Protein AF-A0A7R9ZC57-F1 (afdb_monomer_lite)

Organism: NCBI:txid2749911

Structure (mmCIF, N/CA/C/O backbone):
data_AF-A0A7R9ZC57-F1
#
_entry.id   AF-A0A7R9ZC57-F1
#
loop_
_atom_site.group_PDB
_atom_site.id
_atom_site.type_symbol
_atom_site.label_atom_id
_atom_site.label_alt_id
_atom_site.label_comp_id
_atom_site.label_asym_id
_atom_site.label_entity_id
_atom_site.label_seq_id
_atom_site.pdbx_PDB_ins_code
_atom_site.Cartn_x
_atom_site.Cartn_y
_atom_site.Cartn_z
_atom_site.occupancy
_atom_site.B_iso_or_equiv
_atom_site.auth_seq_id
_atom_site.auth_comp_id
_atom_site.auth_asym_id
_atom_site.auth_atom_id
_atom_site.pdbx_PDB_model_num
ATOM 1 N N . GLU A 1 1 ? 51.980 1.383 -32.611 1.00 45.81 1 GLU A N 1
ATOM 2 C CA . GLU A 1 1 ? 50.917 0.674 -33.340 1.00 45.81 1 GLU A CA 1
ATOM 3 C C . GLU A 1 1 ? 50.155 -0.140 -32.314 1.00 45.81 1 GLU A C 1
ATOM 5 O O . GLU A 1 1 ? 50.776 -0.994 -31.701 1.00 45.81 1 GLU A O 1
ATOM 10 N N . ASP A 1 2 ? 48.931 0.296 -32.008 1.00 47.62 2 ASP A N 1
ATOM 11 C CA . ASP A 1 2 ? 47.762 -0.470 -31.528 1.00 47.62 2 ASP A CA 1
ATOM 12 C C . ASP A 1 2 ? 46.814 0.511 -30.825 1.00 47.62 2 ASP A C 1
ATOM 14 O O . ASP A 1 2 ? 46.883 0.726 -29.618 1.00 47.62 2 ASP A O 1
ATOM 18 N N . GLU A 1 3 ? 45.969 1.180 -31.611 1.00 49.78 3 GLU A N 1
ATOM 19 C CA . GLU A 1 3 ? 44.974 2.137 -31.100 1.00 49.78 3 GLU A CA 1
ATOM 20 C C . GLU A 1 3 ? 43.598 1.976 -31.781 1.00 49.78 3 GLU A C 1
ATOM 22 O O . GLU A 1 3 ? 42.763 2.868 -31.700 1.00 49.78 3 GLU A O 1
ATOM 27 N N . SER A 1 4 ? 43.322 0.857 -32.467 1.00 51.72 4 SER A N 1
ATOM 28 C CA . SER A 1 4 ? 42.205 0.791 -33.427 1.00 51.72 4 SER A CA 1
ATOM 29 C C . SER A 1 4 ? 41.245 -0.391 -33.261 1.00 51.72 4 SER A C 1
ATOM 31 O O . SER A 1 4 ? 40.958 -1.065 -34.244 1.00 51.72 4 SER A O 1
ATOM 33 N N . ASP A 1 5 ? 40.718 -0.631 -32.059 1.00 52.62 5 ASP A N 1
ATOM 34 C CA . ASP A 1 5 ? 39.583 -1.569 -31.907 1.00 52.62 5 ASP A CA 1
ATOM 35 C C . ASP A 1 5 ? 38.521 -1.144 -30.874 1.00 52.62 5 ASP A C 1
ATOM 37 O O . ASP A 1 5 ? 37.444 -1.735 -30.796 1.00 52.62 5 ASP A O 1
ATOM 41 N N . SER A 1 6 ? 38.756 -0.074 -30.103 1.00 54.22 6 SER A N 1
ATOM 42 C CA . SER A 1 6 ? 37.786 0.411 -29.109 1.00 54.22 6 SER A CA 1
ATOM 43 C C . SER A 1 6 ? 36.648 1.254 -29.697 1.00 54.22 6 SER A C 1
ATOM 45 O O . SER A 1 6 ? 35.704 1.561 -28.971 1.00 54.22 6 SER A O 1
ATOM 47 N N . ASP A 1 7 ? 36.714 1.618 -30.984 1.00 57.72 7 ASP A N 1
ATOM 48 C CA . ASP A 1 7 ? 35.837 2.637 -31.578 1.00 57.72 7 ASP A CA 1
ATOM 49 C C . ASP A 1 7 ? 34.938 2.143 -32.724 1.00 57.72 7 ASP A C 1
ATOM 51 O O . ASP A 1 7 ? 34.316 2.940 -33.428 1.00 57.72 7 ASP A O 1
ATOM 55 N N . SER A 1 8 ? 34.836 0.823 -32.907 1.00 67.50 8 SER A N 1
ATOM 56 C CA . SER A 1 8 ? 33.897 0.239 -33.869 1.00 67.50 8 SER A CA 1
ATOM 57 C C . SER A 1 8 ? 32.436 0.517 -33.453 1.00 67.50 8 SER A C 1
ATOM 59 O O . SER A 1 8 ? 32.100 0.358 -32.273 1.00 67.50 8 SER A O 1
ATOM 61 N N . PRO A 1 9 ? 31.536 0.888 -34.389 1.00 67.12 9 PRO A N 1
ATOM 62 C CA . PRO A 1 9 ? 30.107 1.098 -34.118 1.00 67.12 9 PRO A CA 1
ATOM 63 C C . PRO A 1 9 ? 29.420 -0.086 -33.415 1.00 67.12 9 PRO A C 1
ATOM 65 O O . PRO A 1 9 ? 28.572 0.112 -32.544 1.00 67.12 9 PRO A O 1
ATOM 68 N N . ALA A 1 10 ? 29.842 -1.315 -33.728 1.00 70.62 10 ALA A N 1
ATOM 69 C CA . ALA A 1 10 ? 29.374 -2.537 -33.072 1.00 70.62 10 ALA A CA 1
ATOM 70 C C . ALA A 1 10 ? 29.720 -2.557 -31.571 1.00 70.62 10 ALA A C 1
ATOM 72 O O . ALA A 1 10 ? 28.852 -2.755 -30.718 1.00 70.62 10 ALA A O 1
ATOM 73 N N . THR A 1 11 ? 30.975 -2.242 -31.233 1.00 78.06 11 THR A N 1
ATOM 74 C CA . THR A 1 11 ? 31.466 -2.155 -29.850 1.00 78.06 11 THR A CA 1
ATOM 75 C C . THR A 1 11 ? 30.710 -1.085 -29.058 1.00 78.06 11 THR A C 1
ATOM 77 O O . THR A 1 11 ? 30.323 -1.319 -27.913 1.00 78.06 11 THR A O 1
ATOM 80 N N . ARG A 1 12 ? 30.434 0.074 -29.671 1.00 81.19 12 ARG A N 1
ATOM 81 C CA . ARG A 1 12 ? 29.668 1.165 -29.040 1.00 81.19 12 ARG A CA 1
ATOM 82 C C . ARG A 1 12 ? 28.210 0.774 -28.773 1.00 81.19 12 ARG A C 1
ATOM 84 O O . ARG A 1 12 ? 27.728 0.981 -27.660 1.00 81.19 12 ARG A O 1
ATOM 91 N N . SER A 1 13 ? 27.543 0.151 -29.745 1.00 83.81 13 SER A N 1
ATOM 92 C CA . SER A 1 13 ? 26.151 -0.313 -29.622 1.00 83.81 13 SER A CA 1
ATOM 93 C C . SER A 1 13 ? 25.995 -1.357 -28.517 1.00 83.81 13 SER A C 1
ATOM 95 O O . SER A 1 13 ? 25.065 -1.294 -27.713 1.00 83.81 13 SER A O 1
ATOM 97 N N . ARG A 1 14 ? 26.962 -2.276 -28.408 1.00 87.12 14 ARG A N 1
ATOM 98 C CA . ARG A 1 14 ? 27.021 -3.275 -27.335 1.00 87.12 14 ARG A CA 1
ATOM 99 C C . ARG A 1 14 ? 27.177 -2.637 -25.952 1.00 87.12 14 ARG A C 1
ATOM 101 O O . ARG A 1 14 ? 26.433 -2.973 -25.035 1.00 87.12 14 ARG A O 1
ATOM 108 N N . ILE A 1 15 ? 28.100 -1.682 -25.812 1.00 89.44 15 ILE A N 1
ATOM 109 C CA . ILE A 1 15 ? 28.322 -0.954 -24.551 1.00 89.44 15 ILE A CA 1
ATOM 110 C C . ILE A 1 15 ? 27.058 -0.191 -24.132 1.00 89.44 15 ILE A C 1
ATOM 112 O O . ILE A 1 15 ? 26.676 -0.231 -22.961 1.00 89.44 15 ILE A O 1
ATOM 116 N N . MET A 1 16 ? 26.396 0.487 -25.076 1.00 89.06 16 MET A N 1
ATOM 117 C CA . MET A 1 16 ? 25.142 1.200 -24.814 1.00 89.06 16 MET A CA 1
ATOM 118 C C . MET A 1 16 ? 24.025 0.248 -24.380 1.00 89.06 16 MET A C 1
ATOM 120 O O . MET A 1 16 ? 23.356 0.516 -23.381 1.00 89.06 16 MET A O 1
ATOM 124 N N . TYR A 1 17 ? 23.866 -0.879 -25.078 1.00 92.19 17 TYR A N 1
ATOM 125 C CA . TYR A 1 17 ? 22.909 -1.922 -24.714 1.00 92.19 17 TYR A CA 1
ATOM 126 C C . TYR A 1 17 ? 23.127 -2.413 -23.278 1.00 92.19 17 TYR A C 1
ATOM 128 O O . TYR A 1 17 ? 22.199 -2.385 -22.468 1.00 92.19 17 TYR A O 1
ATOM 136 N N . ASP A 1 18 ? 24.353 -2.819 -22.935 1.00 92.31 18 ASP A N 1
ATOM 137 C CA . ASP A 1 18 ? 24.666 -3.390 -21.621 1.00 92.31 18 ASP A CA 1
ATOM 138 C C . ASP A 1 18 ? 24.432 -2.369 -20.496 1.00 92.31 18 ASP A C 1
ATOM 140 O O . ASP A 1 18 ? 23.904 -2.705 -19.426 1.00 92.31 18 ASP A O 1
ATOM 144 N N . ALA A 1 19 ? 24.782 -1.102 -20.742 1.00 93.06 19 ALA A N 1
ATOM 145 C CA . ALA A 1 19 ? 24.564 -0.007 -19.804 1.00 93.06 19 ALA A CA 1
ATOM 146 C C . ALA A 1 19 ? 23.069 0.281 -19.589 1.00 93.06 19 ALA A C 1
ATOM 148 O O . ALA A 1 19 ? 22.629 0.422 -18.439 1.00 93.06 19 ALA A O 1
ATOM 149 N N . LEU A 1 20 ? 22.283 0.337 -20.667 1.00 92.69 20 LEU A N 1
ATOM 150 C CA . LEU A 1 20 ? 20.847 0.597 -20.602 1.00 92.69 20 LEU A CA 1
ATOM 151 C C . LEU A 1 20 ? 20.099 -0.578 -19.961 1.00 92.69 20 LEU A C 1
ATOM 153 O O . LEU A 1 20 ? 19.323 -0.362 -19.031 1.00 92.69 20 LEU A O 1
ATOM 157 N N . SER A 1 21 ? 20.414 -1.817 -20.350 1.00 94.56 21 SER A N 1
ATOM 158 C CA . SER A 1 21 ? 19.841 -3.035 -19.761 1.00 94.56 21 SER A CA 1
ATOM 159 C C . SER A 1 21 ? 20.104 -3.094 -18.258 1.00 94.56 21 SER A C 1
ATOM 161 O O . SER A 1 21 ? 19.181 -3.264 -17.462 1.00 94.56 21 SER A O 1
ATOM 163 N N . SER A 1 22 ? 21.355 -2.863 -17.843 1.00 95.12 22 SER A N 1
ATOM 164 C CA . SER A 1 22 ? 21.723 -2.844 -16.423 1.00 95.12 22 SER A CA 1
ATOM 165 C C . SER A 1 22 ? 20.996 -1.742 -15.647 1.00 95.12 22 SER A C 1
ATOM 167 O O . SER A 1 22 ? 20.682 -1.911 -14.466 1.00 95.12 22 SER A O 1
ATOM 169 N N . SER A 1 23 ? 20.745 -0.597 -16.284 1.00 95.31 23 SER A N 1
ATOM 170 C CA . SER A 1 23 ? 20.037 0.529 -15.670 1.00 95.31 23 SER A CA 1
ATOM 171 C C . SER A 1 23 ? 18.548 0.231 -15.498 1.00 95.31 23 SER A C 1
ATOM 173 O O . SER A 1 23 ? 18.011 0.449 -14.409 1.00 95.31 23 SER A O 1
ATOM 175 N N . ILE A 1 24 ? 17.909 -0.347 -16.520 1.00 94.75 24 ILE A N 1
ATOM 176 C CA . ILE A 1 24 ? 16.510 -0.790 -16.477 1.00 94.75 24 ILE A CA 1
ATOM 177 C C . ILE A 1 24 ? 16.323 -1.870 -15.404 1.00 94.75 24 ILE A C 1
ATOM 179 O O . ILE A 1 24 ? 15.430 -1.745 -14.569 1.00 94.75 24 ILE A O 1
ATOM 183 N N . ASP A 1 25 ? 17.202 -2.874 -15.334 1.00 96.12 25 ASP A N 1
ATOM 184 C CA . ASP A 1 25 ? 17.110 -3.944 -14.330 1.00 96.12 25 ASP A CA 1
ATOM 185 C C . ASP A 1 25 ? 17.226 -3.416 -12.890 1.00 96.12 25 ASP A C 1
ATOM 187 O O . ASP A 1 25 ? 16.497 -3.841 -11.984 1.00 96.12 25 ASP A O 1
ATOM 191 N N . ARG A 1 26 ? 18.118 -2.445 -12.656 1.00 97.00 26 ARG A N 1
ATOM 192 C CA . ARG A 1 26 ? 18.244 -1.779 -11.348 1.00 97.00 26 ARG A CA 1
ATOM 193 C C . ARG A 1 26 ? 16.993 -0.977 -11.006 1.00 97.00 26 ARG A C 1
ATOM 195 O O . ARG A 1 26 ? 16.540 -1.030 -9.858 1.00 97.00 26 ARG A O 1
ATOM 202 N N . ALA A 1 27 ? 16.440 -0.252 -11.978 1.00 95.88 27 ALA A N 1
ATOM 203 C CA . ALA A 1 27 ? 15.210 0.507 -11.804 1.00 95.88 27 ALA A CA 1
ATOM 204 C C . ALA A 1 27 ? 14.034 -0.426 -11.478 1.00 95.88 27 ALA A C 1
ATOM 206 O O . ALA A 1 27 ? 13.389 -0.234 -10.447 1.00 95.88 27 ALA A O 1
ATOM 207 N N . LEU A 1 28 ? 13.839 -1.498 -12.254 1.00 96.50 28 LEU A N 1
ATOM 208 C CA . LEU A 1 28 ? 12.827 -2.529 -12.003 1.00 96.50 28 LEU A CA 1
ATOM 209 C C . LEU A 1 28 ? 12.963 -3.123 -10.600 1.00 96.50 28 LEU A C 1
ATOM 211 O O . LEU A 1 28 ? 11.985 -3.171 -9.858 1.00 96.50 28 LEU A O 1
ATOM 215 N N . SER A 1 29 ? 14.176 -3.498 -10.178 1.00 97.12 29 SER A N 1
ATOM 216 C CA . SER A 1 29 ? 14.398 -4.037 -8.829 1.00 97.12 29 SER A CA 1
ATOM 217 C C . SER A 1 29 ? 14.022 -3.043 -7.724 1.00 97.12 29 SER A C 1
ATOM 219 O O . SER A 1 29 ? 13.471 -3.426 -6.689 1.00 97.12 29 SER A O 1
ATOM 221 N N . SER A 1 30 ? 14.330 -1.760 -7.917 1.00 96.69 30 SER A N 1
ATOM 222 C CA . SER A 1 30 ? 14.009 -0.701 -6.956 1.00 96.69 30 SER A CA 1
ATOM 223 C C . SER A 1 30 ? 12.499 -0.461 -6.862 1.00 96.69 30 SER A C 1
ATOM 225 O O . SER A 1 30 ? 11.931 -0.416 -5.765 1.00 96.69 30 SER A O 1
ATOM 227 N N . VAL A 1 31 ? 11.834 -0.365 -8.014 1.00 96.19 31 VAL A N 1
ATOM 228 C CA . VAL A 1 31 ? 10.397 -0.093 -8.115 1.00 96.19 31 VAL A CA 1
ATOM 229 C C . VAL A 1 31 ? 9.573 -1.303 -7.651 1.00 96.19 31 VAL A C 1
ATOM 231 O O . VAL A 1 31 ? 8.604 -1.117 -6.917 1.00 96.19 31 VAL A O 1
ATOM 234 N N . ASP A 1 32 ? 10.000 -2.538 -7.927 1.00 96.12 32 ASP A N 1
ATOM 235 C CA . ASP A 1 32 ? 9.375 -3.763 -7.400 1.00 96.12 32 ASP A CA 1
ATOM 236 C C . ASP A 1 32 ? 9.440 -3.829 -5.863 1.00 96.12 32 ASP A C 1
ATOM 238 O O . ASP A 1 32 ? 8.435 -4.093 -5.196 1.00 96.12 32 ASP A O 1
ATOM 242 N N . LYS A 1 33 ? 10.596 -3.509 -5.261 1.00 97.38 33 LYS A N 1
ATOM 243 C CA . LYS A 1 33 ? 10.721 -3.420 -3.793 1.00 97.38 33 LYS A CA 1
ATOM 244 C C . LYS A 1 33 ? 9.762 -2.383 -3.214 1.00 97.38 33 LYS A C 1
ATOM 246 O O . LYS A 1 33 ? 9.136 -2.637 -2.180 1.00 97.38 33 LYS A O 1
ATOM 251 N N . LYS A 1 34 ? 9.622 -1.235 -3.882 1.00 96.69 34 LYS A N 1
ATOM 252 C CA . LYS A 1 34 ? 8.673 -0.187 -3.494 1.00 96.69 34 LYS A CA 1
ATOM 253 C C . LYS A 1 34 ? 7.226 -0.677 -3.606 1.00 96.69 34 LYS A C 1
ATOM 255 O O . LYS A 1 34 ? 6.490 -0.543 -2.631 1.00 96.69 34 LYS A O 1
ATOM 260 N N . SER A 1 35 ? 6.844 -1.307 -4.720 1.00 96.88 35 SER A N 1
ATOM 261 C CA . SER A 1 35 ? 5.504 -1.883 -4.930 1.00 96.88 35 SER A CA 1
ATOM 262 C C . SER A 1 35 ? 5.168 -2.905 -3.838 1.00 96.88 35 SER A C 1
ATOM 264 O O . SER A 1 35 ? 4.142 -2.796 -3.166 1.00 96.88 35 SER A O 1
ATOM 266 N N . LYS A 1 36 ? 6.092 -3.826 -3.531 1.00 96.69 36 LYS A N 1
ATOM 267 C CA . LYS A 1 36 ? 5.943 -4.797 -2.430 1.00 96.69 36 LYS A CA 1
ATOM 268 C C . LYS A 1 36 ? 5.753 -4.130 -1.068 1.00 96.69 36 LYS A C 1
ATOM 270 O O . LYS A 1 36 ? 4.953 -4.610 -0.265 1.00 96.69 36 LYS A O 1
ATOM 275 N N . SER A 1 37 ? 6.470 -3.042 -0.788 1.00 95.50 37 SER A N 1
ATOM 276 C CA . SER A 1 37 ? 6.309 -2.289 0.461 1.00 95.50 37 SER A CA 1
ATOM 277 C C . SER A 1 37 ? 4.933 -1.624 0.554 1.00 95.50 37 SER A C 1
ATOM 279 O O . SER A 1 37 ? 4.263 -1.768 1.575 1.00 95.50 37 SER A O 1
ATOM 281 N N . LEU A 1 38 ? 4.486 -0.956 -0.514 1.00 94.69 38 LEU A N 1
ATOM 282 C CA . LEU A 1 38 ? 3.180 -0.288 -0.574 1.00 94.69 38 LEU A CA 1
ATOM 283 C C . LEU A 1 38 ? 2.027 -1.296 -0.457 1.00 94.69 38 LEU A C 1
ATOM 285 O O . LEU A 1 38 ? 1.094 -1.084 0.313 1.00 94.69 38 LEU A O 1
ATOM 289 N N . ARG A 1 39 ? 2.126 -2.450 -1.130 1.00 94.00 39 ARG A N 1
ATOM 290 C CA . ARG A 1 39 ? 1.136 -3.535 -1.014 1.00 94.00 39 ARG A CA 1
ATOM 291 C C . ARG A 1 39 ? 1.033 -4.074 0.414 1.00 94.00 39 ARG A C 1
ATOM 293 O O . ARG A 1 39 ? -0.068 -4.316 0.893 1.00 94.00 39 ARG A O 1
ATOM 300 N N . ARG A 1 40 ? 2.155 -4.211 1.134 1.00 91.62 40 ARG A N 1
ATOM 301 C CA . ARG A 1 40 ? 2.143 -4.589 2.563 1.00 91.62 40 ARG A CA 1
ATOM 302 C C . ARG A 1 40 ? 1.493 -3.524 3.443 1.00 91.62 40 ARG A C 1
ATOM 304 O O . ARG A 1 40 ? 0.870 -3.864 4.444 1.00 91.62 40 ARG A O 1
ATOM 311 N N . GLU A 1 41 ? 1.667 -2.251 3.112 1.00 88.88 41 GLU A N 1
ATOM 312 C CA . GLU A 1 41 ? 1.024 -1.153 3.833 1.00 88.88 41 GLU A CA 1
ATOM 313 C C . GLU A 1 41 ? -0.495 -1.142 3.605 1.00 88.88 41 GLU A C 1
ATOM 315 O O . GLU A 1 41 ? -1.246 -1.001 4.569 1.00 88.88 41 GLU A O 1
ATOM 320 N N . LEU A 1 42 ? -0.953 -1.418 2.379 1.00 87.88 42 LEU A N 1
ATOM 321 C CA . LEU A 1 42 ? -2.377 -1.613 2.086 1.00 87.88 42 LEU A CA 1
ATOM 322 C C . LEU A 1 42 ? -2.960 -2.862 2.742 1.00 87.88 42 LEU A C 1
ATOM 324 O O . LEU A 1 42 ? -4.092 -2.827 3.214 1.00 87.88 42 LEU A O 1
ATOM 328 N N . GLU A 1 43 ? -2.193 -3.944 2.852 1.00 86.56 43 GLU A N 1
ATOM 329 C CA . GLU A 1 43 ? -2.652 -5.138 3.566 1.00 86.56 43 GLU A CA 1
ATOM 330 C C . GLU A 1 43 ? -2.945 -4.830 5.039 1.00 86.56 43 GLU A C 1
ATOM 332 O O . GLU A 1 43 ? -3.962 -5.258 5.577 1.00 86.56 43 GLU A O 1
ATOM 337 N N . LYS A 1 44 ? -2.110 -4.005 5.685 1.00 80.69 44 LYS A N 1
ATOM 338 C CA . LYS A 1 44 ? -2.383 -3.527 7.051 1.00 80.69 44 LYS A CA 1
ATOM 339 C C . LYS A 1 44 ? -3.673 -2.710 7.124 1.00 80.69 44 LYS A C 1
ATOM 341 O O . LYS A 1 44 ? -4.334 -2.730 8.158 1.00 80.69 44 LYS A O 1
ATOM 346 N N . ALA A 1 45 ? -4.045 -2.032 6.037 1.00 77.69 45 ALA A N 1
ATOM 347 C CA . ALA A 1 45 ? -5.302 -1.304 5.945 1.00 77.69 45 ALA A CA 1
ATOM 348 C C . ALA A 1 45 ? -6.534 -2.219 5.860 1.00 77.69 45 ALA A C 1
ATOM 350 O O . ALA A 1 45 ? -7.626 -1.766 6.184 1.00 77.69 45 ALA A O 1
ATOM 351 N N . LYS A 1 46 ? -6.393 -3.513 5.535 1.00 71.94 46 LYS A N 1
ATOM 352 C CA . LYS A 1 46 ? -7.517 -4.467 5.591 1.00 71.94 46 LYS A CA 1
ATOM 353 C C . LYS A 1 46 ? -7.990 -4.758 7.019 1.00 71.94 46 LYS A C 1
ATOM 355 O O . LYS A 1 46 ? -9.152 -5.087 7.219 1.00 71.94 46 LYS A O 1
ATOM 360 N N . GLY A 1 47 ? -7.145 -4.534 8.031 1.00 80.62 47 GLY A N 1
ATOM 361 C CA . GLY A 1 47 ? -7.549 -4.571 9.445 1.00 80.62 47 GLY A CA 1
ATOM 362 C C . GLY A 1 47 ? -8.462 -3.410 9.873 1.00 80.62 47 GLY A C 1
ATOM 363 O O . GLY A 1 47 ? -8.903 -3.363 11.025 1.00 80.62 47 GLY A O 1
ATOM 364 N N . LEU A 1 48 ? -8.746 -2.464 8.969 1.00 86.25 48 LEU A N 1
ATOM 365 C CA . LEU A 1 48 ? -9.618 -1.320 9.217 1.00 86.25 48 LEU A CA 1
ATOM 366 C C . LEU A 1 48 ? -11.031 -1.749 9.609 1.00 86.25 48 LEU A C 1
ATOM 368 O O . LEU A 1 48 ? -11.578 -1.197 10.560 1.00 86.25 48 LEU A O 1
ATOM 372 N N . GLU A 1 49 ? -11.608 -2.714 8.894 1.00 85.81 49 GLU A N 1
ATOM 373 C CA . GLU A 1 49 ? -12.978 -3.174 9.131 1.00 85.81 49 GLU A CA 1
ATOM 374 C C . GLU A 1 49 ? -13.110 -3.795 10.522 1.00 85.81 49 GLU A C 1
ATOM 376 O O . GLU A 1 49 ? -13.958 -3.372 11.297 1.00 85.81 49 GLU A O 1
ATOM 381 N N . ALA A 1 50 ? -12.170 -4.663 10.908 1.00 88.75 50 ALA A 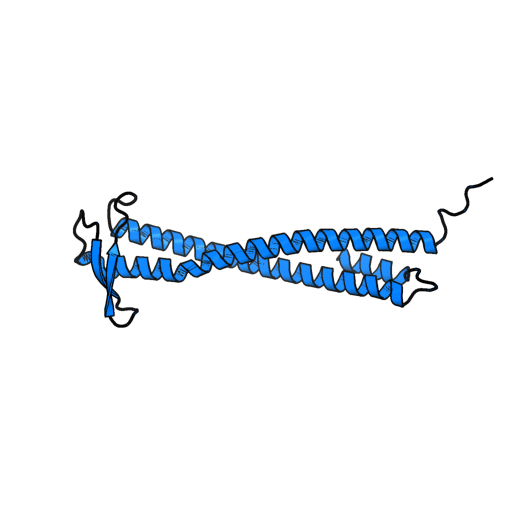N 1
ATOM 382 C CA . ALA A 1 50 ? -12.110 -5.218 12.260 1.00 88.75 50 ALA A CA 1
ATOM 383 C C . ALA A 1 50 ? -11.927 -4.134 13.343 1.00 88.75 50 ALA A C 1
ATOM 385 O O . ALA A 1 50 ? -12.537 -4.199 14.409 1.00 88.75 50 ALA A O 1
ATOM 386 N N . THR A 1 51 ? -11.113 -3.106 13.071 1.00 92.00 51 THR A N 1
ATOM 387 C CA . THR A 1 51 ? -10.915 -1.976 13.998 1.00 92.00 51 THR A CA 1
ATOM 388 C C . THR A 1 51 ? -12.203 -1.163 14.172 1.00 92.00 51 THR A C 1
ATOM 390 O O . THR A 1 51 ? -12.533 -0.764 15.288 1.00 92.00 51 THR A O 1
ATOM 393 N N . MET A 1 52 ? -12.936 -0.930 13.079 1.00 92.25 52 MET A N 1
ATOM 394 C CA . MET A 1 52 ? -14.222 -0.229 13.080 1.00 92.25 52 MET A CA 1
ATOM 395 C C . MET A 1 52 ? -15.311 -1.047 13.776 1.00 92.25 52 MET A C 1
ATOM 397 O O . MET A 1 52 ? -15.984 -0.511 14.651 1.00 92.25 52 MET A O 1
ATOM 401 N N . ALA A 1 53 ? -15.432 -2.335 13.448 1.00 91.00 53 ALA A N 1
ATOM 402 C CA . ALA A 1 53 ? -16.374 -3.257 14.076 1.00 91.00 53 ALA A CA 1
ATOM 403 C C . ALA A 1 53 ? -16.160 -3.304 15.594 1.00 91.00 53 ALA A C 1
ATOM 405 O O . ALA A 1 53 ? -17.102 -3.142 16.364 1.00 91.00 53 ALA A O 1
ATOM 406 N N . ARG A 1 54 ? -14.901 -3.386 16.048 1.00 93.38 54 ARG A N 1
ATOM 407 C CA . ARG A 1 54 ? -14.573 -3.323 17.478 1.00 93.38 54 ARG A CA 1
ATOM 408 C C . ARG A 1 54 ? -14.997 -2.003 18.123 1.00 93.38 54 ARG A C 1
ATOM 410 O O . ARG A 1 54 ? -15.560 -2.013 19.214 1.00 93.38 54 ARG A O 1
ATOM 417 N N . ALA A 1 55 ? -14.729 -0.869 17.475 1.00 95.38 55 ALA A N 1
ATOM 418 C CA . ALA A 1 55 ? -15.135 0.437 17.993 1.00 95.38 55 ALA A CA 1
ATOM 419 C C . ALA A 1 55 ? -16.668 0.548 18.104 1.00 95.38 55 ALA A C 1
ATOM 421 O O . ALA A 1 55 ? -17.183 0.981 19.135 1.00 95.38 55 ALA A O 1
ATOM 422 N N . ASN A 1 56 ? -17.395 0.091 17.080 1.00 94.50 56 ASN A N 1
ATOM 423 C CA . ASN A 1 56 ? -18.858 0.039 17.064 1.00 94.50 56 ASN A CA 1
ATOM 424 C C . ASN A 1 56 ? -19.415 -0.878 18.161 1.00 94.50 56 ASN A C 1
ATOM 426 O O . ASN A 1 56 ? -20.371 -0.511 18.847 1.00 94.50 56 ASN A O 1
ATOM 430 N N . LEU A 1 57 ? -18.803 -2.044 18.369 1.00 94.44 57 LEU A N 1
ATOM 431 C CA . LEU A 1 57 ? -19.195 -2.995 19.405 1.00 94.44 57 LEU A CA 1
ATOM 432 C C . LEU A 1 57 ? -19.082 -2.387 20.808 1.00 94.44 57 LEU A C 1
ATOM 434 O O . LEU A 1 57 ? -19.984 -2.548 21.630 1.00 94.44 57 LEU A O 1
ATOM 438 N N . ILE A 1 58 ? -18.000 -1.647 21.073 1.00 95.25 58 ILE A N 1
ATOM 439 C CA . ILE A 1 58 ? -17.830 -0.933 22.341 1.00 95.25 58 ILE A CA 1
ATOM 440 C C . ILE A 1 58 ? -18.924 0.127 22.491 1.00 95.25 58 ILE A C 1
ATOM 442 O O . ILE A 1 58 ? -19.627 0.131 23.500 1.00 95.25 58 ILE A O 1
ATOM 446 N N . VAL A 1 59 ? -19.104 0.993 21.484 1.00 95.50 59 VAL A N 1
ATOM 447 C CA . VAL A 1 59 ? -20.070 2.104 21.539 1.00 95.50 59 VAL A CA 1
ATOM 448 C C . VAL A 1 59 ? -21.503 1.617 21.731 1.00 95.50 59 VAL A C 1
ATOM 450 O O . VAL A 1 59 ? -22.221 2.145 22.581 1.00 95.50 59 VAL A O 1
ATOM 453 N N . SER A 1 60 ? -21.911 0.588 20.990 1.00 93.88 60 SER A N 1
ATOM 454 C CA . SER A 1 60 ? -23.255 0.005 21.085 1.00 93.88 60 SER A CA 1
ATOM 455 C C . SER A 1 60 ? -23.552 -0.593 22.462 1.00 93.88 60 SER A C 1
ATOM 457 O O . SER A 1 60 ? -24.712 -0.642 22.857 1.00 93.88 60 SER A O 1
ATOM 459 N N . ASN A 1 61 ? -22.524 -0.970 23.229 1.00 94.75 61 ASN A N 1
ATOM 460 C CA . ASN A 1 61 ? -22.659 -1.564 24.557 1.00 94.75 61 ASN A CA 1
ATOM 461 C C . ASN A 1 61 ? -22.249 -0.628 25.710 1.00 94.75 61 ASN A C 1
ATOM 463 O O . ASN A 1 61 ? -22.268 -1.058 26.864 1.00 94.75 61 ASN A O 1
ATOM 467 N N . LEU A 1 62 ? -21.935 0.651 25.455 1.00 94.19 62 LEU A N 1
ATOM 468 C CA . LEU A 1 62 ? -21.464 1.597 26.485 1.00 94.19 62 LEU A CA 1
ATOM 469 C C . LEU A 1 62 ? -22.387 1.690 27.704 1.00 94.19 62 LEU A C 1
ATOM 471 O O . LEU A 1 62 ? -21.911 1.766 28.833 1.00 94.19 62 LEU A O 1
ATOM 475 N N . TYR A 1 63 ? -23.704 1.629 27.496 1.00 93.06 63 TYR A N 1
ATOM 476 C CA . TYR A 1 63 ? -24.698 1.688 28.573 1.00 93.06 63 TYR A CA 1
ATOM 477 C C . TYR A 1 63 ? -24.602 0.518 29.570 1.00 93.06 63 TYR A C 1
ATOM 479 O O . TYR A 1 63 ? -25.131 0.610 30.677 1.00 93.06 63 TYR A O 1
ATOM 487 N N . ARG A 1 64 ? -23.928 -0.575 29.187 1.00 92.75 64 ARG A N 1
ATOM 488 C CA . ARG A 1 64 ? -23.692 -1.776 30.001 1.00 92.75 64 ARG A CA 1
ATOM 489 C C . ARG A 1 64 ? -22.268 -1.853 30.559 1.00 92.75 64 ARG A C 1
ATOM 491 O O . ARG A 1 64 ? -21.988 -2.787 31.300 1.00 92.75 64 ARG A O 1
ATOM 498 N N . LEU A 1 65 ? -21.382 -0.911 30.214 1.00 92.44 65 LEU A N 1
ATOM 499 C CA . LEU A 1 65 ? -19.961 -0.900 30.587 1.00 92.44 65 LEU A CA 1
ATOM 500 C C . LEU A 1 65 ? -19.692 0.121 31.709 1.00 92.44 65 LEU A C 1
ATOM 502 O O . LEU A 1 65 ? -19.220 1.228 31.433 1.00 92.44 65 LEU A O 1
ATOM 506 N N . PRO A 1 66 ? -19.978 -0.200 32.987 1.00 89.94 66 PRO A N 1
ATOM 507 C CA . PRO A 1 66 ? -19.644 0.688 34.093 1.00 89.94 66 PRO A CA 1
ATOM 508 C C . PRO A 1 66 ? -18.119 0.877 34.230 1.00 89.94 66 PRO A C 1
ATOM 510 O O . PRO A 1 66 ? -17.340 0.029 33.773 1.00 89.94 66 PRO A O 1
ATOM 513 N N . PRO A 1 67 ? -17.665 1.956 34.897 1.00 89.19 67 PRO A N 1
ATOM 514 C CA . PRO A 1 67 ? -16.247 2.178 35.169 1.00 89.19 67 PRO A CA 1
ATOM 515 C C . PRO A 1 67 ? -15.590 0.973 35.855 1.00 89.19 67 PRO A C 1
ATOM 517 O O . PRO A 1 67 ? -16.156 0.396 36.782 1.00 89.19 67 PRO A O 1
ATOM 520 N N . GLY A 1 68 ? -14.389 0.604 35.405 1.00 88.50 68 GLY A N 1
ATOM 521 C CA . GLY A 1 68 ? -13.648 -0.554 35.920 1.00 88.50 68 GLY A CA 1
ATOM 522 C C . GLY A 1 68 ? -14.002 -1.894 35.264 1.00 88.50 68 GLY A C 1
ATOM 523 O O . GLY A 1 68 ? -13.413 -2.912 35.621 1.00 88.50 68 GLY A O 1
ATOM 524 N N . THR A 1 69 ? -14.921 -1.917 34.294 1.00 92.88 69 THR A N 1
ATOM 525 C CA . THR A 1 69 ? -15.157 -3.113 33.474 1.00 92.88 69 THR A CA 1
ATOM 526 C C . THR A 1 69 ? -13.911 -3.426 32.652 1.00 92.88 69 THR A C 1
ATOM 528 O O . THR A 1 69 ? -13.458 -2.591 31.878 1.00 92.88 69 THR A O 1
ATOM 531 N N . SER A 1 70 ? -13.371 -4.633 32.802 1.00 93.56 70 SER A N 1
ATOM 532 C CA . SER A 1 70 ? -12.282 -5.148 31.962 1.00 93.56 70 SER A CA 1
ATOM 533 C C . SER A 1 70 ? -12.782 -6.109 30.887 1.00 93.56 70 SER A C 1
ATOM 535 O O . SER A 1 70 ? -12.139 -6.276 29.853 1.00 93.56 70 SER A O 1
ATOM 537 N N . LYS A 1 71 ? -13.944 -6.734 31.110 1.00 95.06 71 LYS A N 1
ATOM 538 C CA . LYS A 1 71 ? -14.577 -7.643 30.157 1.00 95.06 71 LYS A CA 1
ATOM 539 C C . LYS A 1 71 ? -16.082 -7.774 30.363 1.00 95.06 71 LYS A C 1
ATOM 541 O O . LYS A 1 71 ? -16.558 -7.675 31.493 1.00 95.06 71 LYS A O 1
ATOM 546 N N . MET A 1 72 ? -16.813 -8.044 29.286 1.00 94.31 72 MET A N 1
ATOM 547 C CA . MET A 1 72 ? -18.254 -8.297 29.310 1.00 94.31 72 MET A CA 1
ATOM 548 C C . MET A 1 72 ? -18.684 -9.159 28.121 1.00 94.31 72 MET A C 1
ATOM 550 O O . MET A 1 72 ? -18.176 -8.984 27.021 1.00 94.31 72 MET A O 1
ATOM 554 N N . VAL A 1 73 ? -19.652 -10.054 28.324 1.00 95.31 73 VAL A N 1
ATOM 555 C CA . VAL A 1 73 ? -20.314 -10.751 27.211 1.00 95.31 73 VAL A CA 1
ATOM 556 C C . VAL A 1 73 ? -21.350 -9.816 26.589 1.00 95.31 73 VAL A C 1
ATOM 558 O O . VAL A 1 73 ? -22.229 -9.296 27.287 1.00 95.31 73 VAL A O 1
ATOM 561 N N . VAL A 1 74 ? -21.218 -9.581 25.287 1.00 93.12 74 VAL A N 1
ATOM 562 C CA . VAL A 1 74 ? -22.077 -8.696 24.496 1.00 93.12 74 VAL A CA 1
ATOM 563 C C . VAL A 1 74 ? -22.584 -9.422 23.259 1.00 93.12 74 VAL A C 1
ATOM 565 O O . VAL A 1 74 ? -21.960 -10.368 22.791 1.00 93.12 74 VAL A O 1
ATOM 568 N N . GLU A 1 75 ? -23.710 -8.965 22.732 1.00 90.75 75 GLU A N 1
ATOM 569 C CA . GLU A 1 75 ? -24.251 -9.459 21.468 1.00 90.75 75 GLU A CA 1
ATOM 570 C C . GLU A 1 75 ? -23.640 -8.655 20.319 1.00 90.75 75 GLU A C 1
ATOM 572 O O . GLU A 1 75 ? -23.636 -7.418 20.347 1.00 90.75 75 GLU A O 1
ATOM 577 N N . ASP A 1 76 ? -23.128 -9.356 19.311 1.00 86.94 76 ASP A N 1
ATOM 578 C CA . ASP A 1 76 ? -22.689 -8.752 18.061 1.00 86.94 76 ASP A CA 1
ATOM 579 C C . ASP A 1 76 ? -23.870 -8.622 17.092 1.00 86.94 76 ASP A C 1
ATOM 581 O O . ASP A 1 76 ? -24.229 -9.547 16.361 1.00 86.94 76 ASP A O 1
ATOM 585 N N . TRP A 1 77 ? -24.490 -7.445 17.098 1.00 81.38 77 TRP A N 1
ATOM 586 C CA . TRP A 1 77 ? -25.636 -7.127 16.245 1.00 81.38 77 TRP A CA 1
ATOM 587 C C . TRP A 1 77 ? -25.293 -7.123 14.750 1.00 81.38 77 TRP A C 1
ATOM 589 O O . TRP A 1 77 ? -26.204 -7.232 13.931 1.00 81.38 77 TRP A O 1
ATOM 599 N N . GLU A 1 78 ? -24.012 -6.997 14.385 1.00 79.50 78 GLU A N 1
ATOM 600 C CA . GLU A 1 78 ? -23.568 -7.055 12.989 1.00 79.50 78 GLU A CA 1
ATOM 601 C C . GLU A 1 78 ? -23.312 -8.500 12.521 1.00 79.50 78 GLU A C 1
ATOM 603 O O . GLU A 1 78 ? -23.327 -8.753 11.317 1.00 79.50 78 GLU A O 1
ATOM 608 N N . ASN A 1 79 ? -23.156 -9.457 13.445 1.00 82.25 79 ASN A N 1
ATOM 609 C CA . ASN A 1 79 ? -22.878 -10.869 13.158 1.00 82.25 79 ASN A CA 1
ATOM 610 C C . ASN A 1 79 ? -23.917 -11.799 13.808 1.00 82.25 79 ASN A C 1
ATOM 612 O O . ASN A 1 79 ? -23.600 -12.565 14.716 1.00 82.25 79 ASN A O 1
ATOM 616 N N . ASP A 1 80 ? -25.170 -11.732 13.346 1.00 86.19 80 ASP A N 1
ATOM 617 C CA . ASP A 1 80 ? -26.265 -12.644 13.731 1.00 86.19 80 ASP A CA 1
ATOM 618 C C . ASP A 1 80 ? -26.529 -12.754 15.251 1.00 86.19 80 ASP A C 1
ATOM 620 O O . ASP A 1 80 ? -26.994 -13.786 15.738 1.00 86.19 80 ASP A O 1
ATOM 624 N N . MET A 1 81 ? -26.263 -11.684 16.014 1.00 83.81 81 MET A N 1
ATOM 625 C CA . MET A 1 81 ? -26.410 -11.637 17.480 1.00 83.81 81 MET A CA 1
ATOM 626 C C . MET A 1 81 ? -25.568 -12.689 18.213 1.00 83.81 81 MET A C 1
ATOM 628 O O . MET A 1 81 ? -25.939 -13.157 19.290 1.00 83.81 81 MET A O 1
ATOM 632 N N . VAL A 1 82 ? -24.424 -13.077 17.647 1.00 89.88 82 VAL A N 1
ATOM 633 C CA . VAL A 1 82 ? -23.501 -13.989 18.324 1.00 89.88 82 VAL A CA 1
ATOM 634 C C . VAL A 1 82 ? -22.992 -13.337 19.612 1.00 89.88 82 VAL A C 1
ATOM 636 O O . VAL A 1 82 ? -22.547 -12.189 19.616 1.00 89.88 82 VAL A O 1
ATOM 639 N N . GLU A 1 83 ? -23.051 -14.081 20.717 1.00 91.56 83 GLU A N 1
ATOM 640 C CA . GLU A 1 83 ? -22.446 -13.657 21.976 1.00 91.56 83 GLU A CA 1
ATOM 641 C C . GLU A 1 83 ? -20.920 -13.712 21.871 1.00 91.56 83 GLU A C 1
ATOM 643 O O . GLU A 1 83 ? -20.330 -14.759 21.590 1.00 91.56 83 GLU A O 1
ATOM 648 N N . ILE A 1 84 ? -20.272 -12.581 22.139 1.00 92.88 84 ILE A N 1
ATOM 649 C CA . ILE A 1 84 ? -18.818 -12.445 22.123 1.00 92.88 84 ILE A CA 1
ATOM 650 C C . ILE A 1 84 ? -18.318 -11.834 23.433 1.00 92.88 84 ILE A C 1
ATOM 652 O O . ILE A 1 84 ? -18.961 -10.970 24.033 1.00 92.88 84 ILE A O 1
ATOM 656 N N . GLU A 1 85 ? -17.151 -12.284 23.903 1.00 94.94 85 GLU A N 1
ATOM 657 C CA . GLU A 1 85 ? -16.484 -11.676 25.059 1.00 94.94 85 GLU A CA 1
ATOM 658 C C . GLU A 1 85 ? -15.770 -10.394 24.603 1.00 94.94 85 GLU A C 1
ATOM 660 O O . GLU A 1 85 ? -14.720 -10.431 23.960 1.00 94.94 85 GLU A O 1
ATOM 665 N N . LEU A 1 86 ? -16.345 -9.239 24.937 1.00 94.44 86 LEU A N 1
ATOM 666 C CA . LEU A 1 86 ? -15.716 -7.940 24.747 1.00 94.44 86 LEU A CA 1
ATOM 667 C C . LEU A 1 86 ? -14.708 -7.704 25.872 1.00 94.44 86 LEU A C 1
ATOM 669 O O . LEU A 1 86 ? -15.097 -7.460 27.013 1.00 94.44 86 LEU A O 1
ATOM 673 N N . VAL A 1 87 ? -13.420 -7.743 25.537 1.00 95.94 87 VAL A N 1
ATOM 674 C CA . VAL A 1 87 ? -12.312 -7.397 26.440 1.00 95.94 87 VAL A CA 1
ATOM 675 C C . VAL A 1 87 ? -11.841 -5.968 26.153 1.00 95.94 87 VAL A C 1
ATOM 677 O O . VAL A 1 87 ? -11.529 -5.624 25.005 1.00 95.94 87 VAL A O 1
ATOM 680 N N . LEU A 1 88 ? -11.805 -5.144 27.202 1.00 95.69 88 LEU A N 1
ATOM 681 C CA . LEU A 1 88 ? -11.369 -3.747 27.162 1.00 95.69 88 LEU A CA 1
ATOM 682 C C . LEU A 1 88 ? -9.889 -3.632 27.540 1.00 95.69 88 LEU A C 1
ATOM 684 O O . LEU A 1 88 ? -9.408 -4.341 28.425 1.00 95.69 88 LEU A O 1
ATOM 688 N N . ASP A 1 89 ? -9.173 -2.716 26.893 1.00 94.31 89 ASP A N 1
ATOM 689 C CA . ASP A 1 89 ? -7.757 -2.449 27.170 1.00 94.31 89 ASP A CA 1
ATOM 690 C C . ASP A 1 89 ? -7.626 -1.407 28.292 1.00 94.31 89 ASP A C 1
ATOM 692 O O . ASP A 1 89 ? -7.373 -0.219 28.075 1.00 94.31 89 ASP A O 1
ATOM 696 N N . THR A 1 90 ? -7.835 -1.871 29.525 1.00 93.12 90 THR A N 1
ATOM 697 C CA . THR A 1 90 ? -7.790 -1.031 30.731 1.00 93.12 90 THR A CA 1
ATOM 698 C C . THR A 1 90 ? -6.373 -0.638 31.156 1.00 93.12 90 THR A C 1
ATOM 700 O O . THR A 1 90 ? -6.220 0.168 32.069 1.00 93.12 90 THR A O 1
ATOM 703 N N . GLU A 1 91 ? -5.330 -1.217 30.549 1.00 93.44 91 GLU A N 1
ATOM 704 C CA . GLU A 1 91 ? -3.940 -0.797 30.786 1.00 93.44 91 GLU A CA 1
ATOM 705 C C . GLU A 1 91 ? -3.620 0.491 30.026 1.00 93.44 91 GLU A C 1
ATOM 707 O O . GLU A 1 91 ? -2.852 1.331 30.500 1.00 93.44 91 GLU A O 1
ATOM 712 N N . LYS A 1 92 ? -4.218 0.648 28.842 1.00 94.88 92 LYS A N 1
ATOM 713 C CA . LYS A 1 92 ? -3.956 1.768 27.943 1.00 94.88 92 LYS A CA 1
ATOM 714 C C . LYS A 1 92 ? -4.997 2.880 28.018 1.00 94.88 92 LYS A C 1
ATOM 716 O O . LYS A 1 92 ? -4.646 4.035 27.777 1.00 94.88 92 LYS A O 1
ATOM 721 N N . TYR A 1 93 ? -6.253 2.550 28.312 1.00 94.75 93 TYR A N 1
ATOM 722 C CA . TYR A 1 93 ? -7.368 3.497 28.297 1.00 94.75 93 TYR A CA 1
ATOM 723 C C . TYR A 1 93 ? -8.060 3.572 29.656 1.00 94.75 93 TYR A C 1
ATOM 725 O O . TYR A 1 93 ? -8.244 2.569 30.342 1.00 94.75 93 TYR A O 1
ATOM 733 N N . ASN A 1 94 ? -8.509 4.772 30.026 1.00 92.50 94 ASN A N 1
ATOM 734 C CA . ASN A 1 94 ? -9.195 5.006 31.298 1.00 92.50 94 ASN A CA 1
ATOM 735 C C . ASN A 1 94 ? -10.695 4.683 31.219 1.00 92.50 94 ASN A C 1
ATOM 737 O O . ASN A 1 94 ? -11.373 4.612 32.245 1.00 92.50 94 ASN A O 1
ATOM 741 N N . SER A 1 95 ? -11.241 4.534 30.008 1.00 94.69 95 SER A N 1
ATOM 742 C CA . SER A 1 95 ? -12.649 4.205 29.787 1.00 94.69 95 SER A CA 1
ATOM 743 C C . SER A 1 95 ? -12.879 3.499 28.451 1.00 94.69 95 SER A C 1
ATOM 745 O O . SER A 1 95 ? -12.124 3.683 27.497 1.00 94.69 95 SER A O 1
ATOM 747 N N . ALA A 1 96 ? -13.987 2.759 28.364 1.00 95.81 96 ALA A N 1
ATOM 748 C CA . ALA A 1 96 ? -14.453 2.151 27.119 1.00 95.81 96 ALA A CA 1
ATOM 749 C C . ALA A 1 96 ? -14.700 3.197 26.013 1.00 95.81 96 ALA A C 1
ATOM 751 O O . ALA A 1 96 ? -14.388 2.961 24.849 1.00 95.81 96 ALA A O 1
ATOM 752 N N . GLN A 1 97 ? -15.213 4.379 26.379 1.00 95.88 97 GLN A N 1
ATOM 753 C CA . GLN A 1 97 ? -15.411 5.489 25.442 1.00 95.88 97 GLN A CA 1
ATOM 754 C C . GLN A 1 97 ? -14.077 5.964 24.848 1.00 95.88 97 GLN A C 1
ATOM 756 O O . GLN A 1 97 ? -13.961 6.101 23.634 1.00 95.88 97 GLN A O 1
ATOM 761 N N . GLU A 1 98 ? -13.062 6.168 25.693 1.00 96.44 98 GLU A N 1
ATOM 762 C CA . GLU A 1 98 ? -11.724 6.583 25.255 1.00 96.44 98 GLU A CA 1
ATOM 763 C C . GLU A 1 98 ? -11.093 5.548 24.313 1.00 96.44 98 GLU A C 1
ATOM 765 O O . GLU A 1 98 ? -10.521 5.906 23.280 1.00 96.44 98 GLU A O 1
ATOM 770 N N . GLU A 1 99 ? -11.244 4.261 24.632 1.00 97.06 99 GLU A N 1
ATOM 771 C CA . GLU A 1 99 ? -10.789 3.173 23.774 1.00 97.06 99 GLU A CA 1
ATOM 772 C C . GLU A 1 99 ? -11.477 3.197 22.400 1.00 97.06 99 GLU A C 1
ATOM 774 O O . GLU A 1 99 ? -10.800 3.163 21.367 1.00 97.06 99 GLU A O 1
ATOM 779 N N . ALA A 1 100 ? -12.808 3.312 22.363 1.00 96.81 100 ALA A N 1
ATOM 780 C CA . ALA A 1 100 ? -13.564 3.391 21.115 1.00 96.81 100 ALA A CA 1
ATOM 781 C C . ALA A 1 100 ? -13.156 4.605 20.264 1.00 96.81 100 ALA A C 1
ATOM 783 O O . ALA A 1 100 ? -12.912 4.472 19.061 1.00 96.81 100 ALA A O 1
ATOM 784 N N . ASP A 1 101 ? -13.010 5.779 20.881 1.00 97.50 101 ASP A N 1
ATOM 785 C CA . ASP A 1 101 ? -12.585 7.001 20.196 1.00 97.50 101 ASP A CA 1
ATOM 786 C C . ASP A 1 101 ? -11.180 6.860 19.596 1.00 97.50 101 ASP A C 1
ATOM 788 O O . ASP A 1 101 ? -10.937 7.281 18.454 1.00 97.50 101 ASP A O 1
ATOM 792 N N . ALA A 1 102 ? -10.262 6.214 20.321 1.00 97.12 102 ALA A N 1
ATOM 793 C CA . ALA A 1 102 ? -8.919 5.922 19.836 1.00 97.12 102 ALA A CA 1
ATOM 794 C C . ALA A 1 102 ? -8.932 4.955 18.641 1.00 97.12 102 ALA A C 1
ATOM 796 O O . ALA A 1 102 ? -8.209 5.184 17.664 1.00 97.12 102 ALA A O 1
ATOM 797 N N . LEU A 1 103 ? -9.776 3.917 18.669 1.00 96.00 103 LEU A N 1
ATOM 798 C CA . LEU A 1 103 ? -9.957 2.994 17.544 1.00 96.00 103 LEU A CA 1
ATOM 799 C C . LEU A 1 103 ? -10.529 3.715 16.317 1.00 96.00 103 LEU A C 1
ATOM 801 O O . LEU A 1 103 ? -9.974 3.586 15.224 1.00 96.00 103 LEU A O 1
ATOM 805 N N . PHE A 1 104 ? -11.558 4.556 16.477 1.00 95.81 104 PHE A N 1
ATOM 806 C CA . PHE A 1 104 ? -12.085 5.366 15.372 1.00 95.81 104 PHE A CA 1
ATOM 807 C C . PHE A 1 104 ? -11.050 6.344 14.817 1.00 95.81 104 PHE A C 1
ATOM 809 O O . PHE A 1 104 ? -11.009 6.603 13.611 1.00 95.81 104 PHE A O 1
ATOM 816 N N . ALA A 1 105 ? -10.230 6.954 15.674 1.00 95.19 105 ALA A N 1
ATOM 817 C CA . ALA A 1 105 ? -9.159 7.841 15.237 1.00 95.19 105 ALA A CA 1
ATOM 818 C C . ALA A 1 105 ? -8.097 7.077 14.430 1.00 95.19 105 ALA A C 1
ATOM 820 O O . ALA A 1 105 ? -7.692 7.543 13.358 1.00 95.19 105 ALA A O 1
ATOM 821 N N . ALA A 1 106 ? -7.695 5.892 14.898 1.00 92.06 106 ALA A N 1
ATOM 822 C CA . ALA A 1 106 ? -6.765 5.010 14.201 1.00 92.06 106 ALA A CA 1
ATOM 823 C C . ALA A 1 106 ? -7.322 4.567 12.841 1.00 92.06 106 ALA A C 1
ATOM 825 O O . ALA A 1 106 ? -6.648 4.731 11.822 1.00 92.06 106 ALA A O 1
ATOM 826 N N . ALA A 1 107 ? -8.578 4.120 12.805 1.00 92.00 107 ALA A N 1
ATOM 827 C CA . ALA A 1 107 ? -9.274 3.721 11.590 1.00 92.00 107 ALA A CA 1
ATOM 828 C C . ALA A 1 107 ? -9.357 4.871 10.569 1.00 92.00 107 ALA A C 1
ATOM 830 O O . ALA A 1 107 ? -8.954 4.731 9.413 1.00 92.00 107 ALA A O 1
ATOM 831 N N . ARG A 1 108 ? -9.781 6.068 11.000 1.00 90.94 108 ARG A N 1
ATOM 832 C CA . ARG A 1 108 ? -9.822 7.263 10.136 1.00 90.94 108 ARG A CA 1
ATOM 833 C C . ARG A 1 108 ? -8.440 7.640 9.602 1.00 90.94 108 ARG A C 1
ATOM 835 O O . ARG A 1 108 ? -8.321 8.022 8.439 1.00 90.94 108 ARG A O 1
ATOM 842 N N . LYS A 1 109 ? -7.394 7.551 10.430 1.00 89.69 109 LYS A N 1
ATOM 843 C CA . LYS A 1 109 ? -6.010 7.823 10.012 1.00 89.69 109 LYS A CA 1
ATOM 844 C C . LYS A 1 109 ? -5.543 6.817 8.961 1.00 89.69 109 LYS A C 1
ATOM 846 O O . LYS A 1 109 ? -5.005 7.234 7.941 1.00 89.69 109 LYS A O 1
ATOM 851 N N . MET A 1 110 ? -5.795 5.533 9.191 1.00 88.38 110 MET A N 1
ATOM 852 C CA . MET A 1 110 ? -5.440 4.448 8.280 1.00 88.38 110 MET A CA 1
ATOM 853 C C . MET A 1 110 ? -6.162 4.580 6.936 1.00 88.38 110 MET A C 1
ATOM 855 O O . MET A 1 110 ? -5.502 4.560 5.905 1.00 88.38 110 MET A O 1
ATOM 859 N N . LYS A 1 111 ? -7.475 4.850 6.939 1.00 87.81 111 LYS A N 1
ATOM 860 C CA . LYS A 1 111 ? -8.267 5.095 5.720 1.00 87.81 111 LYS A CA 1
ATOM 861 C C . LYS A 1 111 ? -7.759 6.287 4.901 1.00 87.81 111 LYS A C 1
ATOM 863 O O . LYS A 1 111 ? -7.789 6.268 3.677 1.00 87.81 111 LYS A O 1
ATOM 868 N N . ARG A 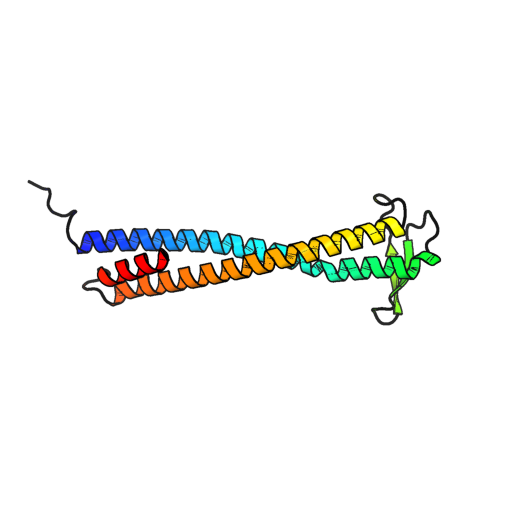1 112 ? -7.305 7.359 5.561 1.00 86.94 112 ARG A N 1
ATOM 869 C CA . ARG A 1 112 ? -6.697 8.501 4.854 1.00 86.94 112 ARG A CA 1
ATOM 870 C C . ARG A 1 112 ? -5.334 8.144 4.262 1.00 86.94 112 ARG A C 1
ATOM 872 O O . ARG A 1 112 ? -5.037 8.575 3.156 1.00 86.94 112 ARG A O 1
ATOM 879 N N . GLY A 1 113 ? -4.526 7.376 4.995 1.00 87.38 113 GLY A N 1
ATOM 880 C CA . GLY A 1 113 ? -3.227 6.900 4.521 1.00 87.38 113 GLY A CA 1
ATOM 881 C C . GLY A 1 113 ? -3.350 5.937 3.340 1.00 87.38 113 GLY A C 1
ATOM 882 O O . GLY A 1 113 ? -2.612 6.089 2.373 1.00 87.38 113 GLY A O 1
ATOM 883 N N . SER A 1 114 ? -4.320 5.015 3.371 1.00 88.88 114 SER A N 1
ATOM 884 C CA . SER A 1 114 ? -4.502 3.999 2.326 1.00 88.88 114 SER A CA 1
ATOM 885 C C . SER A 1 114 ? -4.749 4.617 0.955 1.00 88.88 114 SER A C 1
ATOM 887 O O . SER A 1 114 ? -4.134 4.182 -0.007 1.00 88.88 114 SER A O 1
ATOM 889 N N . LYS A 1 115 ? -5.532 5.699 0.873 1.00 89.06 115 LYS A N 1
ATOM 890 C CA . LYS A 1 115 ? -5.761 6.410 -0.393 1.00 89.06 115 LYS A CA 1
ATOM 891 C C . LYS A 1 115 ? -4.461 6.928 -1.022 1.00 89.06 115 LYS A C 1
ATOM 893 O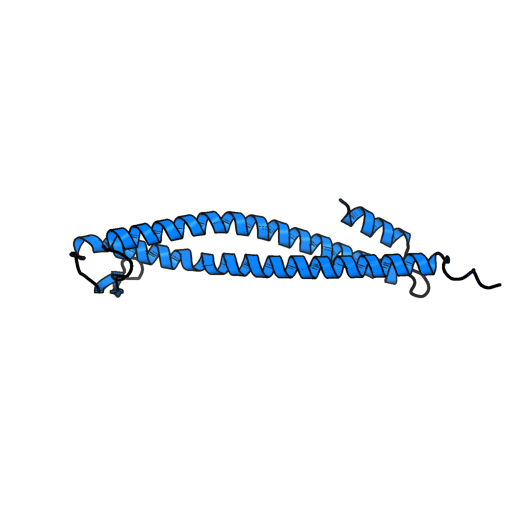 O . LYS A 1 115 ? -4.243 6.781 -2.216 1.00 89.06 115 LYS A O 1
ATOM 898 N N . VAL A 1 116 ? -3.574 7.515 -0.217 1.00 91.50 116 VAL A N 1
ATOM 899 C CA . VAL A 1 116 ? -2.274 8.004 -0.710 1.00 91.50 116 VAL A CA 1
ATOM 900 C C . VAL A 1 116 ? -1.390 6.834 -1.148 1.00 91.50 116 VAL A C 1
ATOM 902 O O . VAL A 1 116 ? -0.688 6.929 -2.151 1.00 91.50 116 VAL A O 1
ATOM 905 N N . VAL A 1 117 ? -1.429 5.719 -0.416 1.00 92.94 117 VAL A N 1
ATOM 906 C CA . VAL A 1 117 ? -0.678 4.503 -0.757 1.00 92.94 117 VAL A CA 1
ATOM 907 C C . VAL A 1 117 ? -1.205 3.862 -2.048 1.00 92.94 117 VAL A C 1
ATOM 909 O O . VAL A 1 117 ? -0.393 3.428 -2.858 1.00 92.94 117 VAL A O 1
ATOM 912 N N . GLU A 1 118 ? -2.521 3.853 -2.278 1.00 93.50 118 GLU A N 1
ATOM 913 C CA . GLU A 1 118 ? -3.156 3.416 -3.533 1.00 93.50 118 GLU A CA 1
ATOM 914 C C . GLU A 1 118 ? -2.676 4.260 -4.719 1.00 93.50 118 GLU A C 1
ATOM 916 O O . GLU A 1 118 ? -2.175 3.707 -5.695 1.00 93.50 118 GLU A O 1
ATOM 921 N N . GLU A 1 119 ? -2.722 5.592 -4.606 1.00 94.50 119 GLU A N 1
ATOM 922 C CA . GLU A 1 119 ? -2.233 6.507 -5.651 1.00 94.50 119 GLU A CA 1
ATOM 923 C C . GLU A 1 119 ? -0.729 6.317 -5.932 1.00 94.50 119 GLU A C 1
ATOM 925 O O . GLU A 1 119 ? -0.265 6.410 -7.071 1.00 94.50 119 GLU A O 1
ATOM 930 N N . LEU A 1 120 ? 0.070 6.055 -4.892 1.00 95.50 120 LEU A N 1
ATOM 931 C CA . LEU A 1 120 ? 1.494 5.751 -5.048 1.00 95.50 120 LEU A CA 1
ATOM 932 C C . LEU A 1 120 ? 1.725 4.386 -5.695 1.00 95.50 120 LEU A C 1
ATOM 934 O O . LEU A 1 120 ? 2.687 4.246 -6.455 1.00 95.50 120 LEU A O 1
ATOM 938 N N . LEU A 1 121 ? 0.891 3.392 -5.388 1.00 95.81 121 LEU A N 1
ATOM 939 C CA . LEU A 1 121 ? 0.976 2.060 -5.972 1.00 95.81 121 LEU A CA 1
ATOM 940 C C . LEU A 1 121 ? 0.626 2.108 -7.458 1.00 95.81 121 LEU A C 1
ATOM 942 O O . LEU A 1 121 ? 1.394 1.580 -8.249 1.00 95.81 121 LEU A O 1
ATOM 946 N N . GLU A 1 122 ? -0.427 2.828 -7.843 1.00 96.56 122 GLU A N 1
ATOM 947 C CA . GLU A 1 122 ? -0.804 3.031 -9.247 1.00 96.56 122 GLU A CA 1
ATOM 948 C C . GLU A 1 122 ? 0.344 3.652 -10.057 1.00 96.56 122 GLU A C 1
ATOM 950 O O . GLU A 1 122 ? 0.741 3.126 -11.094 1.00 96.56 122 GLU A O 1
ATOM 955 N N . LYS A 1 123 ? 0.972 4.716 -9.536 1.00 96.31 123 LYS A N 1
ATOM 956 C CA . LYS A 1 123 ? 2.159 5.326 -10.168 1.00 96.31 123 LYS A CA 1
ATOM 957 C C . LYS A 1 123 ? 3.346 4.370 -10.250 1.00 96.31 123 LYS A C 1
ATOM 959 O O . LYS A 1 123 ? 4.128 4.431 -11.193 1.00 96.31 123 LYS A O 1
ATOM 964 N N . THR A 1 124 ? 3.519 3.532 -9.232 1.00 96.69 124 THR A N 1
ATOM 965 C CA . THR A 1 124 ? 4.612 2.555 -9.171 1.00 96.69 124 THR A CA 1
ATOM 966 C C . THR A 1 124 ? 4.386 1.444 -10.193 1.00 96.69 124 THR A C 1
ATOM 968 O O . THR A 1 124 ? 5.316 1.102 -10.912 1.00 96.69 124 THR A O 1
ATOM 971 N N . ASP A 1 125 ? 3.163 0.933 -10.308 1.00 95.94 125 ASP A N 1
ATOM 972 C CA . ASP A 1 125 ? 2.799 -0.108 -11.268 1.00 95.94 125 ASP A CA 1
ATOM 973 C C . ASP A 1 125 ? 2.872 0.428 -12.715 1.00 95.94 125 ASP A C 1
ATOM 975 O O . ASP A 1 125 ? 3.415 -0.250 -13.584 1.00 95.94 125 ASP A O 1
ATOM 979 N N . ALA A 1 126 ? 2.473 1.683 -12.964 1.00 95.50 126 ALA A N 1
ATOM 980 C CA . ALA A 1 126 ? 2.689 2.342 -14.257 1.00 95.50 126 ALA A CA 1
ATOM 981 C C . ALA A 1 126 ? 4.184 2.472 -14.610 1.00 95.50 126 ALA A C 1
ATOM 983 O O . ALA A 1 126 ? 4.583 2.230 -15.747 1.00 95.50 126 ALA A O 1
ATOM 984 N N . ALA A 1 127 ? 5.035 2.812 -13.635 1.00 94.38 127 ALA A N 1
ATOM 985 C CA . ALA A 1 127 ? 6.481 2.871 -13.849 1.00 94.38 127 ALA A CA 1
ATOM 986 C C . ALA A 1 127 ? 7.088 1.488 -14.143 1.00 94.38 127 ALA A C 1
ATOM 988 O O . ALA A 1 127 ? 7.991 1.390 -14.970 1.00 94.38 127 ALA A O 1
ATOM 989 N N . ILE A 1 128 ? 6.594 0.423 -13.496 1.00 95.75 128 ILE A N 1
ATOM 990 C CA . ILE A 1 128 ? 6.996 -0.958 -13.812 1.00 95.75 128 ILE A CA 1
ATOM 991 C C . ILE A 1 128 ? 6.657 -1.270 -15.265 1.00 95.75 128 ILE A C 1
ATOM 993 O O . ILE A 1 128 ? 7.538 -1.717 -15.990 1.00 95.75 128 ILE A O 1
ATOM 997 N N . GLN A 1 129 ? 5.431 -0.972 -15.701 1.00 95.31 129 GLN A N 1
ATOM 998 C CA . GLN A 1 129 ? 5.002 -1.235 -17.071 1.00 95.31 129 GLN A CA 1
ATOM 999 C C . GLN A 1 129 ? 5.913 -0.546 -18.098 1.00 95.31 129 GLN A C 1
ATOM 1001 O O . GLN A 1 129 ? 6.399 -1.197 -19.017 1.00 95.31 129 GLN A O 1
ATOM 1006 N N . VAL A 1 130 ? 6.215 0.744 -17.909 1.00 94.31 130 VAL A N 1
ATOM 1007 C CA . VAL A 1 130 ? 7.120 1.488 -18.805 1.00 94.31 130 VAL A CA 1
ATOM 1008 C C . VAL A 1 130 ? 8.514 0.851 -18.855 1.00 94.31 130 VAL A C 1
ATOM 1010 O O . VAL A 1 130 ? 9.094 0.715 -19.932 1.00 94.31 130 VAL A O 1
ATOM 1013 N N . LEU A 1 131 ? 9.056 0.435 -17.707 1.00 94.69 131 LEU A N 1
ATOM 1014 C CA . LEU A 1 131 ? 10.370 -0.207 -17.636 1.00 94.69 131 LEU A CA 1
ATOM 1015 C C . LEU A 1 131 ? 10.377 -1.608 -18.268 1.00 94.69 131 LEU A C 1
ATOM 1017 O O . LEU A 1 131 ? 11.354 -1.970 -18.921 1.00 94.69 131 LEU A O 1
ATOM 1021 N N . GLU A 1 132 ? 9.311 -2.390 -18.096 1.00 95.50 132 GLU A N 1
ATOM 1022 C CA . GLU A 1 132 ? 9.151 -3.707 -18.725 1.00 95.50 132 GLU A CA 1
ATOM 1023 C C . GLU A 1 132 ? 9.024 -3.582 -20.248 1.00 95.50 132 GLU A C 1
ATOM 1025 O O . GLU A 1 132 ? 9.711 -4.298 -20.973 1.00 95.50 132 GLU A O 1
ATOM 1030 N N . GLU A 1 133 ? 8.235 -2.626 -20.744 1.00 94.19 133 GLU A N 1
ATOM 1031 C CA . GLU A 1 133 ? 8.147 -2.305 -22.175 1.00 94.19 133 GLU A CA 1
ATOM 1032 C C . GLU A 1 133 ? 9.505 -1.836 -22.728 1.00 94.19 133 GLU A C 1
ATOM 1034 O O . GLU A 1 133 ? 9.947 -2.291 -23.782 1.00 94.19 133 GLU A O 1
ATOM 1039 N N . GLY A 1 134 ? 10.213 -0.965 -21.996 1.00 93.56 134 GLY A N 1
ATOM 1040 C CA . GLY A 1 134 ? 11.588 -0.550 -22.302 1.00 93.56 134 GLY A CA 1
ATOM 1041 C C . GLY A 1 134 ? 12.548 -1.728 -22.430 1.00 93.56 134 GLY A C 1
ATOM 1042 O O . GLY A 1 134 ? 13.333 -1.789 -23.376 1.00 93.56 134 GLY A O 1
ATOM 1043 N N . LYS A 1 135 ? 12.451 -2.691 -21.512 1.00 94.44 135 LYS A N 1
ATOM 1044 C CA . LYS A 1 135 ? 13.267 -3.903 -21.534 1.00 94.44 135 LYS A CA 1
ATOM 1045 C C . LYS A 1 135 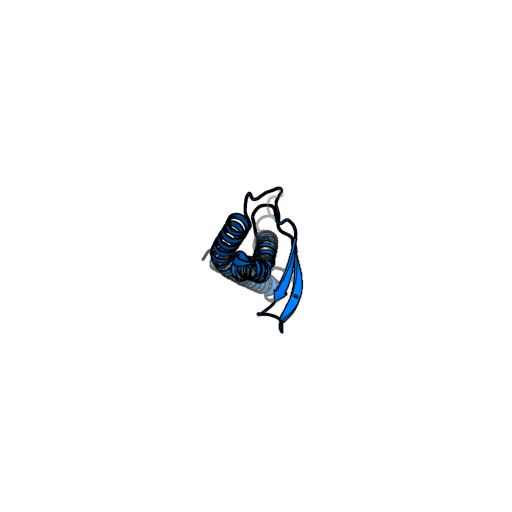? 12.958 -4.784 -22.742 1.00 94.44 135 LYS A C 1
ATOM 1047 O O . LYS A 1 135 ? 13.889 -5.212 -23.414 1.00 94.44 135 LYS A O 1
ATOM 1052 N N . MET A 1 136 ? 11.680 -5.024 -23.035 1.00 93.00 136 MET A N 1
ATOM 1053 C CA . MET A 1 136 ? 11.275 -5.846 -24.181 1.00 93.00 136 MET A CA 1
ATOM 1054 C C . MET A 1 136 ? 11.762 -5.255 -25.506 1.00 93.00 136 MET A C 1
ATOM 1056 O O . MET A 1 136 ? 12.267 -5.983 -26.359 1.00 93.00 136 MET A O 1
ATOM 1060 N N . ASP A 1 137 ? 11.658 -3.936 -25.674 1.00 91.31 137 ASP A N 1
ATOM 1061 C CA . ASP A 1 137 ? 12.130 -3.280 -26.894 1.00 91.31 137 ASP A CA 1
ATOM 1062 C C . ASP A 1 137 ? 13.655 -3.267 -27.000 1.00 91.31 137 ASP A C 1
ATOM 1064 O O . ASP A 1 137 ? 14.202 -3.443 -28.092 1.00 91.31 137 ASP A O 1
ATOM 1068 N N . LEU A 1 138 ? 14.349 -3.126 -25.867 1.00 91.56 138 LEU A N 1
ATOM 1069 C CA . LEU A 1 138 ? 15.798 -3.262 -25.826 1.00 91.56 138 LEU A CA 1
ATOM 1070 C C . LEU A 1 138 ? 16.221 -4.684 -26.218 1.00 91.56 138 LEU A C 1
ATOM 1072 O O . LEU A 1 138 ? 17.072 -4.844 -27.086 1.00 91.56 138 LEU A O 1
ATOM 1076 N N . GLU A 1 139 ? 15.593 -5.721 -25.669 1.00 90.88 139 GLU A N 1
ATOM 1077 C CA . GLU A 1 139 ? 15.855 -7.120 -26.038 1.00 90.88 139 GLU A CA 1
ATOM 1078 C C . GLU A 1 139 ? 15.551 -7.389 -27.524 1.00 90.88 139 GLU A C 1
ATOM 1080 O O . GLU A 1 139 ? 16.304 -8.090 -28.207 1.00 90.88 139 GLU A O 1
ATOM 1085 N N . ALA A 1 140 ? 14.501 -6.769 -28.072 1.00 88.88 140 ALA A N 1
ATOM 1086 C CA . ALA A 1 140 ? 14.168 -6.857 -29.492 1.00 88.88 140 ALA A CA 1
ATOM 1087 C C . ALA A 1 140 ? 15.228 -6.217 -30.413 1.00 88.88 140 ALA A C 1
ATOM 1089 O O . ALA A 1 140 ? 15.329 -6.617 -31.577 1.00 88.88 140 ALA A O 1
ATOM 1090 N N . SER A 1 141 ? 16.038 -5.270 -29.919 1.00 87.50 141 SER A N 1
ATOM 1091 C CA . SER A 1 141 ? 17.152 -4.688 -30.688 1.00 87.50 141 SER A CA 1
ATOM 1092 C C . SER A 1 141 ? 18.236 -5.719 -31.026 1.00 87.50 141 SER A C 1
ATOM 1094 O O . SER A 1 141 ? 18.807 -5.655 -32.114 1.00 87.50 141 SER A O 1
ATOM 1096 N N . ILE A 1 142 ? 18.462 -6.725 -30.166 1.00 85.81 142 ILE A N 1
ATOM 1097 C CA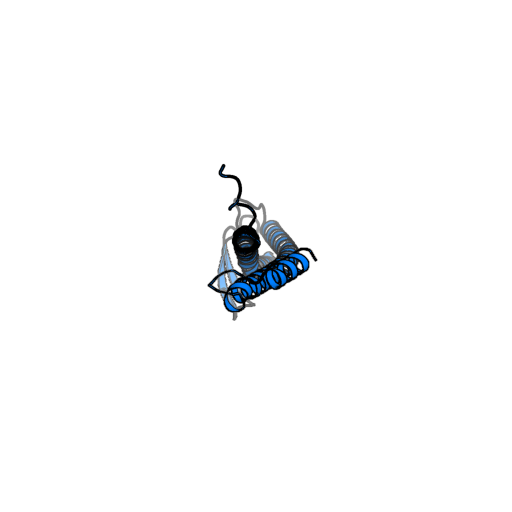 . ILE A 1 142 ? 19.388 -7.839 -30.444 1.00 85.81 142 ILE A CA 1
ATOM 1098 C C . ILE A 1 142 ? 18.847 -8.713 -31.575 1.00 85.81 142 ILE A C 1
ATOM 1100 O O . ILE A 1 142 ? 19.593 -9.124 -32.457 1.00 85.81 142 ILE A O 1
ATOM 1104 N N . ALA A 1 143 ? 17.543 -8.998 -31.566 1.00 80.94 143 ALA A N 1
ATOM 1105 C CA . ALA A 1 143 ? 16.923 -9.874 -32.557 1.00 80.94 143 ALA A CA 1
ATOM 1106 C C . ALA A 1 143 ? 16.902 -9.274 -33.976 1.00 80.94 143 ALA A C 1
ATOM 1108 O O . ALA A 1 143 ? 16.740 -10.012 -34.947 1.00 80.94 143 ALA A O 1
ATOM 1109 N N . ARG A 1 144 ? 17.021 -7.946 -34.096 1.00 76.62 144 ARG A N 1
ATOM 1110 C CA . ARG A 1 144 ? 16.986 -7.213 -35.373 1.00 76.62 144 ARG A CA 1
ATOM 1111 C C . ARG A 1 144 ? 18.357 -6.819 -35.911 1.00 76.62 144 ARG A C 1
ATOM 1113 O O . ARG A 1 144 ? 18.444 -6.495 -37.092 1.00 76.62 144 ARG A O 1
ATOM 1120 N N . GLY A 1 145 ? 19.387 -6.819 -35.072 1.00 74.19 145 GLY A N 1
ATOM 1121 C CA . GLY A 1 145 ? 20.732 -6.463 -35.497 1.00 74.19 145 GLY A CA 1
ATOM 1122 C C . GLY A 1 145 ? 21.461 -7.592 -36.237 1.00 74.19 145 GLY A C 1
ATOM 1123 O O . GLY A 1 145 ? 20.918 -8.671 -36.484 1.00 74.19 145 GLY A O 1
ATOM 1124 N N . THR A 1 146 ? 22.698 -7.323 -36.646 1.00 71.75 146 THR A N 1
ATOM 1125 C CA . THR A 1 146 ? 23.541 -8.238 -37.434 1.00 71.75 146 THR A CA 1
ATOM 1126 C C . THR A 1 146 ? 24.542 -8.967 -36.547 1.00 71.75 146 THR A C 1
ATOM 1128 O O . THR A 1 146 ? 25.139 -8.349 -35.677 1.00 71.75 146 THR A O 1
ATOM 1131 N N . ASP A 1 147 ? 24.752 -10.268 -36.771 1.00 69.06 147 ASP A N 1
ATOM 1132 C CA . ASP A 1 147 ? 25.779 -11.077 -36.086 1.00 69.06 147 ASP A CA 1
ATOM 1133 C C . ASP A 1 147 ? 25.792 -10.962 -34.546 1.00 69.06 147 ASP A C 1
ATOM 1135 O O . ASP A 1 147 ? 26.827 -11.077 -33.897 1.00 69.06 147 ASP A O 1
ATOM 1139 N N . SER A 1 148 ? 24.607 -10.856 -33.933 1.00 68.94 148 SER A N 1
ATOM 1140 C CA . SER A 1 148 ? 24.395 -10.698 -32.478 1.00 68.94 148 SER A CA 1
ATOM 1141 C C . SER A 1 148 ? 24.707 -9.311 -31.913 1.00 68.94 148 SER A C 1
ATOM 1143 O O . SER A 1 148 ? 24.549 -9.119 -30.703 1.00 68.94 148 SER A O 1
ATOM 1145 N N . ASP A 1 149 ? 25.095 -8.346 -32.743 1.00 79.38 149 ASP A N 1
ATOM 1146 C CA . ASP A 1 149 ? 25.194 -6.949 -32.337 1.00 79.38 149 ASP A CA 1
ATOM 1147 C C . ASP A 1 149 ? 23.805 -6.307 -32.333 1.00 79.38 149 ASP A C 1
ATOM 1149 O O . ASP A 1 149 ? 23.034 -6.524 -33.267 1.00 79.38 149 ASP A O 1
ATOM 1153 N N . PRO A 1 150 ? 23.442 -5.548 -31.288 1.00 82.31 150 PRO A N 1
ATOM 1154 C CA . PRO A 1 150 ? 22.141 -4.899 -31.230 1.00 82.31 150 PRO A CA 1
ATOM 1155 C C . PRO A 1 150 ? 22.030 -3.733 -32.223 1.00 82.31 150 PRO A C 1
ATOM 1157 O O . PRO A 1 150 ? 23.002 -3.031 -32.497 1.00 82.31 150 PRO A O 1
ATOM 1160 N N . ASP A 1 151 ? 20.819 -3.517 -32.742 1.00 86.19 151 ASP A N 1
ATOM 1161 C CA . ASP A 1 151 ? 20.498 -2.396 -33.633 1.00 86.19 151 ASP A CA 1
ATOM 1162 C C . ASP A 1 151 ? 20.619 -1.048 -32.894 1.00 86.19 151 ASP A C 1
ATOM 1164 O O . ASP A 1 151 ? 19.830 -0.736 -31.997 1.00 86.19 151 ASP A O 1
ATOM 1168 N N . GLU A 1 152 ? 21.616 -0.244 -33.281 1.00 85.12 152 GLU A N 1
ATOM 1169 C CA . GLU A 1 152 ? 21.933 1.055 -32.669 1.00 85.12 152 GLU A CA 1
ATOM 1170 C C . GLU A 1 152 ? 20.752 2.036 -32.722 1.00 85.12 152 GLU A C 1
ATOM 1172 O O . GLU A 1 152 ? 20.461 2.723 -31.741 1.00 85.12 152 GLU A O 1
ATOM 1177 N N . GLY A 1 153 ? 20.024 2.071 -33.844 1.00 85.19 153 GLY A N 1
ATOM 1178 C CA . GLY A 1 153 ? 18.879 2.963 -34.021 1.00 85.19 153 GLY A CA 1
ATOM 1179 C C . GLY A 1 153 ? 17.743 2.623 -33.061 1.00 85.19 153 GLY A C 1
ATOM 1180 O O . GLY A 1 153 ? 17.130 3.515 -32.474 1.00 85.19 153 GLY A O 1
ATOM 1181 N N . MET A 1 154 ? 17.498 1.332 -32.840 1.00 85.69 154 MET A N 1
ATOM 1182 C CA . MET A 1 154 ? 16.516 0.869 -31.862 1.00 85.69 154 MET A CA 1
ATOM 1183 C C . MET A 1 154 ? 16.939 1.184 -30.425 1.00 85.69 154 MET A C 1
ATOM 1185 O O . MET A 1 154 ? 16.096 1.617 -29.642 1.00 85.69 154 MET A O 1
ATOM 1189 N N . ILE A 1 155 ? 18.221 1.025 -30.076 1.00 87.31 155 ILE A N 1
ATOM 1190 C CA . ILE A 1 155 ? 18.720 1.373 -28.733 1.00 87.31 155 ILE A CA 1
ATOM 1191 C C . ILE A 1 155 ? 18.479 2.859 -28.435 1.00 87.31 155 ILE A C 1
ATOM 1193 O O . ILE A 1 155 ? 17.970 3.189 -27.361 1.00 87.31 155 ILE A O 1
ATOM 1197 N N . VAL A 1 156 ? 18.777 3.749 -29.388 1.00 88.62 156 VAL A N 1
ATOM 1198 C CA . VAL A 1 156 ? 18.548 5.196 -29.229 1.00 88.62 156 VAL A CA 1
ATOM 1199 C C . VAL A 1 156 ? 17.060 5.504 -29.053 1.00 88.62 156 VAL A C 1
ATOM 1201 O O . VAL A 1 156 ? 16.698 6.268 -28.162 1.00 88.62 156 VAL A O 1
ATOM 1204 N N . LEU A 1 157 ? 16.175 4.868 -29.828 1.00 89.31 157 LEU A N 1
ATOM 1205 C CA . LEU A 1 157 ? 14.726 5.052 -29.681 1.00 89.31 157 LEU A CA 1
ATOM 1206 C C . LEU A 1 157 ? 14.207 4.593 -28.311 1.00 89.31 157 LEU A C 1
ATOM 1208 O O . LEU A 1 157 ? 13.344 5.252 -27.726 1.00 89.31 157 LEU A O 1
ATOM 1212 N N . VAL A 1 158 ? 14.728 3.478 -27.785 1.00 89.50 158 VAL A N 1
ATOM 1213 C CA . VAL A 1 158 ? 14.389 3.013 -26.432 1.00 89.50 158 VAL A CA 1
ATOM 1214 C C . VAL A 1 158 ? 14.871 4.023 -25.396 1.00 89.50 158 VAL A C 1
ATOM 1216 O O . VAL A 1 158 ? 14.101 4.382 -24.505 1.00 89.50 158 VAL A O 1
ATOM 1219 N N . GLN A 1 159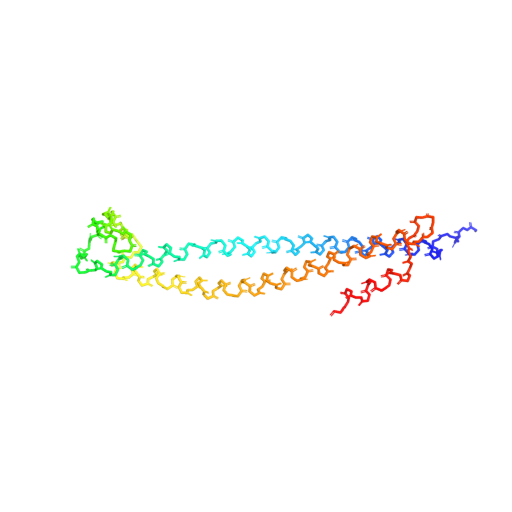 ? 16.101 4.524 -25.527 1.00 88.81 159 GLN A N 1
ATOM 1220 C CA . GLN A 1 159 ? 16.644 5.536 -24.625 1.00 88.81 159 GLN A CA 1
ATOM 1221 C C . GLN A 1 159 ? 15.790 6.814 -24.624 1.00 88.81 159 GLN A C 1
ATOM 1223 O O . GLN A 1 159 ? 15.341 7.238 -23.561 1.00 88.81 159 GLN A O 1
ATOM 1228 N N . GLU A 1 160 ? 15.491 7.384 -25.795 1.00 89.19 160 GLU A N 1
ATOM 1229 C CA . GLU A 1 160 ? 14.667 8.596 -25.912 1.00 89.19 160 GLU A CA 1
ATOM 1230 C C . GLU A 1 160 ? 13.277 8.420 -25.296 1.00 89.19 160 GLU A C 1
ATOM 1232 O O . GLU A 1 160 ? 12.703 9.365 -24.752 1.00 89.19 160 GLU A O 1
ATOM 1237 N N . ARG A 1 161 ? 12.705 7.214 -25.386 1.00 86.25 161 ARG A N 1
ATOM 1238 C CA . ARG A 1 161 ? 11.408 6.919 -24.776 1.00 86.25 161 ARG A CA 1
ATOM 1239 C C . ARG A 1 161 ? 11.492 6.835 -23.254 1.00 86.25 161 ARG A C 1
ATOM 1241 O O . ARG A 1 161 ? 10.549 7.259 -22.598 1.00 86.25 161 ARG A O 1
ATOM 1248 N N . MET A 1 162 ? 12.580 6.300 -22.701 1.00 85.88 162 MET A N 1
ATOM 1249 C CA . MET A 1 162 ? 12.788 6.209 -21.248 1.00 85.88 162 MET A CA 1
ATOM 1250 C C . MET A 1 162 ? 13.092 7.567 -20.594 1.00 85.88 162 MET A C 1
ATOM 1252 O O . MET A 1 162 ? 12.960 7.696 -19.379 1.00 85.88 162 MET A O 1
ATOM 1256 N N . GLU A 1 163 ? 13.497 8.570 -21.375 1.00 83.81 163 GLU A N 1
ATOM 1257 C CA . GLU A 1 163 ? 13.783 9.932 -20.899 1.00 83.81 163 GLU A CA 1
ATOM 1258 C C . GLU A 1 163 ? 12.545 10.853 -20.839 1.00 83.81 163 GLU A C 1
ATOM 1260 O O . GLU A 1 163 ? 12.639 11.957 -20.296 1.00 83.81 163 GLU A O 1
ATOM 1265 N N . ARG A 1 164 ? 11.397 10.427 -21.385 1.00 70.62 164 ARG A N 1
ATOM 1266 C CA . ARG A 1 164 ? 10.127 11.183 -21.386 1.00 70.62 164 ARG A CA 1
ATOM 1267 C C . ARG A 1 164 ? 9.258 10.862 -20.175 1.00 70.62 164 ARG A C 1
ATOM 1269 O O . ARG A 1 164 ? 8.608 11.813 -19.683 1.00 70.62 164 ARG A O 1
#

Secondary structure (DSSP, 8-state):
----STT-HHHHHHHHHHHHHHHHHHHHHHHHHHHHHHHHHHHHHTTHHHHHHHHHHHHHTGGG--TT--EEEEEETTTTTEEEEEE--TTT-SSHHHHHHHHHHHHHHHHHHHHHHHHHHHHHHHHHHHHHHHHHHHHHHHHHSSTT---HHHHHHHHHHHT-

Foldseek 3Di:
DDDPDCDDPLNVLVVLLVVLLVVLVVLLVVLVVVLVVLVVLLVVLVCLVVLLLLLVQLVVCVVVFPFPDQWDFFFSPVPPRDTDINGDPVVPDRGSNRSSVVSVVVSVVSVVVNVVSVVVSVVSVVSSVLSVVLNVQSVVQQVPDPPSRGPSVSSVVSVVSNVD

pLDDT: mean 88.54, std 10.36, range [45.81, 97.5]

Sequence (164 aa):
EDESDSDSPATRSRIMYDALSSSIDRALSSVDKKSKSLRRELEKAKGLEATMARANLIVSNLYRLPPGTSKMVVEDWENDMVEIELVLDTEKYNSAQEEADALFAAARKMKRGSKVVEELLEKTDAAIQVLEEGKMDLEASIARGTDSDPDEGMIVLVQERMER

Radius of gyration: 29.07 Å; chains: 1; bounding box: 77×25×73 Å